Protein AF-A0ABD0WZ42-F1 (afdb_monomer_lite)

Organism: Umbra pygmaea (NCBI:txid75934)

Foldseek 3Di:
DDPVLLVQLLVVCVVCLVVCLVPDALLQLVVQQPLADPVLNVVLVVCCVPPNSSRSSVSVSVSLSVDDCSLVSSLVSCVVVVNPVVSVVSVVSSCVVVVVVVVVVVVPD

pLDDT: mean 88.35, std 13.89, range [43.38, 97.75]

Secondary structure (DSSP, 8-state):
--HHHHHHHHHHHHHTHHHHHHH--HHHHHHT-TTS-HHHHHHHHHHHHHHHHHHHHHHHHHHHTTSTTHHHHHHHHHHHTT-HHHHHHHHHHHHHHHHHHHHHHTT--

Radius of gyration: 14.77 Å; chains: 1; bounding box: 44×30×29 Å

Structure (mmCIF, N/CA/C/O backbone):
data_AF-A0ABD0WZ42-F1
#
_entry.id   AF-A0ABD0WZ42-F1
#
loop_
_atom_site.group_PDB
_atom_site.id
_atom_site.type_symbol
_atom_site.label_atom_id
_atom_site.label_alt_id
_atom_site.label_comp_id
_atom_site.label_asym_id
_atom_site.label_entity_id
_atom_site.label_seq_id
_atom_site.pdbx_PDB_ins_code
_atom_site.Cartn_x
_atom_site.Cartn_y
_atom_site.Cartn_z
_atom_site.occupancy
_atom_site.B_iso_or_equiv
_atom_site.auth_seq_id
_atom_site.auth_comp_id
_atom_site.auth_asym_id
_atom_site.auth_atom_id
_atom_site.pdbx_PDB_model_num
ATOM 1 N N . MET A 1 1 ? 15.510 -13.075 0.060 1.00 57.56 1 MET A N 1
ATOM 2 C CA . MET A 1 1 ? 14.872 -11.920 -0.616 1.00 57.56 1 MET A CA 1
ATOM 3 C C . MET A 1 1 ? 15.727 -10.682 -0.402 1.00 57.56 1 MET A C 1
ATOM 5 O O . MET A 1 1 ? 16.252 -10.511 0.692 1.00 57.56 1 MET A O 1
ATOM 9 N N . SER A 1 2 ? 15.909 -9.852 -1.429 1.00 71.19 2 SER A N 1
ATOM 10 C CA . SER A 1 2 ? 16.792 -8.680 -1.362 1.00 71.19 2 SER A CA 1
ATOM 11 C C . SER A 1 2 ? 16.195 -7.557 -0.512 1.00 71.19 2 SER A C 1
ATOM 13 O O . SER A 1 2 ? 15.079 -7.105 -0.777 1.00 71.19 2 SER A O 1
ATOM 15 N N . SER A 1 3 ? 16.939 -7.048 0.475 1.00 81.94 3 SER A N 1
ATOM 16 C CA . SER A 1 3 ? 16.565 -5.791 1.144 1.00 81.94 3 SER A CA 1
ATOM 17 C C . SER A 1 3 ? 16.554 -4.621 0.159 1.00 81.94 3 SER A C 1
ATOM 19 O O . SER A 1 3 ? 15.635 -3.812 0.175 1.00 81.94 3 SER A O 1
ATOM 21 N N . PHE A 1 4 ? 17.507 -4.601 -0.776 1.00 86.25 4 PHE A N 1
ATOM 22 C CA . PHE A 1 4 ? 17.647 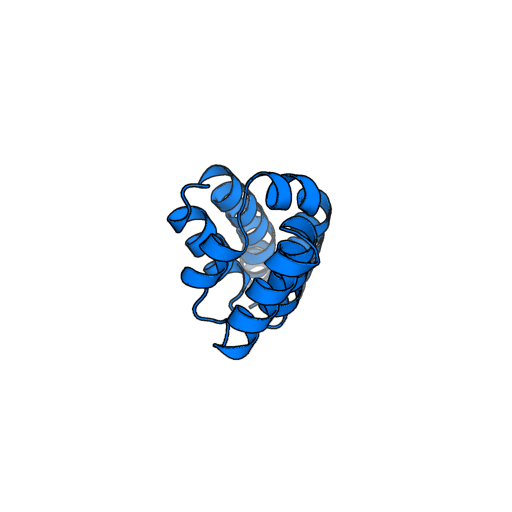-3.536 -1.762 1.00 86.25 4 PHE A CA 1
ATOM 23 C C . PHE A 1 4 ? 16.454 -3.448 -2.720 1.00 86.25 4 PHE A C 1
ATOM 25 O O . PHE A 1 4 ? 15.961 -2.352 -2.984 1.00 86.25 4 PHE A O 1
ATOM 32 N N . ALA A 1 5 ? 15.942 -4.583 -3.209 1.00 88.31 5 ALA A N 1
ATOM 33 C CA . ALA A 1 5 ? 14.757 -4.584 -4.070 1.00 88.31 5 ALA A CA 1
ATOM 34 C C . ALA A 1 5 ? 13.519 -4.032 -3.342 1.00 88.31 5 ALA A C 1
ATOM 36 O O . ALA A 1 5 ? 12.766 -3.246 -3.915 1.00 88.31 5 ALA A O 1
ATOM 37 N N . ARG A 1 6 ? 13.346 -4.374 -2.056 1.00 89.50 6 ARG A N 1
ATOM 38 C CA . ARG A 1 6 ? 12.247 -3.849 -1.229 1.00 89.50 6 ARG A CA 1
ATOM 39 C C . ARG A 1 6 ? 12.390 -2.346 -0.988 1.00 89.50 6 ARG A C 1
ATOM 41 O O . ARG A 1 6 ? 11.404 -1.626 -1.113 1.00 89.50 6 ARG A O 1
ATOM 48 N N . ASP A 1 7 ? 13.603 -1.857 -0.739 1.00 90.69 7 ASP A N 1
ATOM 49 C CA . ASP A 1 7 ? 13.865 -0.421 -0.567 1.00 90.69 7 ASP A CA 1
ATOM 50 C C . ASP A 1 7 ? 13.590 0.372 -1.853 1.00 90.69 7 ASP A C 1
ATOM 52 O O . ASP A 1 7 ? 13.071 1.492 -1.813 1.00 90.69 7 ASP A O 1
ATOM 56 N N . ARG A 1 8 ? 13.918 -0.200 -3.017 1.00 92.44 8 ARG A N 1
ATOM 57 C CA . ARG A 1 8 ? 13.608 0.403 -4.322 1.00 92.44 8 ARG A CA 1
ATOM 58 C C . ARG A 1 8 ? 12.108 0.451 -4.576 1.00 92.44 8 ARG A C 1
ATOM 60 O O . ARG A 1 8 ? 11.602 1.508 -4.952 1.00 92.44 8 ARG A O 1
ATOM 67 N N . LEU A 1 9 ? 11.400 -0.637 -4.288 1.00 92.62 9 LEU A N 1
ATOM 68 C CA . LEU A 1 9 ? 9.951 -0.698 -4.445 1.00 92.62 9 LEU A CA 1
ATOM 69 C C . LEU A 1 9 ? 9.226 0.257 -3.484 1.00 92.62 9 LEU A C 1
ATOM 71 O O . LEU A 1 9 ? 8.290 0.943 -3.886 1.00 92.62 9 LEU A O 1
ATOM 75 N N . SER A 1 10 ? 9.712 0.383 -2.246 1.00 92.12 10 SER A N 1
ATOM 76 C CA . SER A 1 10 ? 9.228 1.373 -1.275 1.00 92.12 10 SER A CA 1
ATOM 77 C C . SER A 1 10 ? 9.335 2.800 -1.820 1.00 92.12 10 SER A C 1
ATOM 79 O O . SER A 1 10 ? 8.373 3.569 -1.774 1.00 92.12 10 SER A O 1
ATOM 81 N N . LYS A 1 11 ? 10.484 3.158 -2.411 1.00 93.12 11 LYS A N 1
ATOM 82 C CA . LYS A 1 11 ? 10.679 4.473 -3.045 1.00 93.12 11 LYS A CA 1
ATOM 83 C C . LYS A 1 11 ? 9.736 4.685 -4.228 1.00 93.12 11 LYS A C 1
ATOM 85 O O . LYS A 1 11 ? 9.151 5.759 -4.337 1.00 93.12 11 LYS A O 1
ATOM 90 N N . TYR A 1 12 ? 9.567 3.676 -5.079 1.00 93.94 12 TYR A N 1
ATOM 91 C CA . TYR A 1 12 ? 8.634 3.727 -6.205 1.00 93.94 12 TYR A CA 1
ATOM 92 C C . TYR A 1 12 ? 7.190 3.986 -5.741 1.00 93.94 12 TYR A C 1
ATOM 94 O O . TYR A 1 12 ? 6.529 4.879 -6.268 1.00 93.94 12 TYR A O 1
ATOM 102 N N . LEU A 1 13 ? 6.731 3.285 -4.698 1.00 93.31 13 LEU A N 1
ATOM 103 C CA . LEU A 1 13 ? 5.398 3.487 -4.125 1.00 93.31 13 LEU A CA 1
ATOM 104 C C . LEU A 1 13 ? 5.214 4.882 -3.533 1.00 93.31 13 LEU A C 1
ATOM 106 O O . LEU A 1 13 ? 4.185 5.504 -3.769 1.00 93.31 13 LEU A O 1
ATOM 110 N N . ARG A 1 14 ? 6.211 5.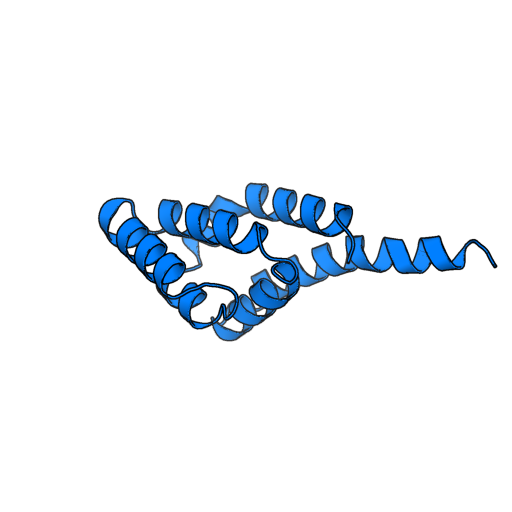410 -2.812 1.00 92.75 14 ARG A N 1
ATOM 111 C CA . ARG A 1 14 ? 6.141 6.775 -2.259 1.00 92.75 14 ARG A CA 1
ATOM 112 C C . ARG A 1 14 ? 5.959 7.831 -3.348 1.00 92.75 14 ARG A C 1
ATOM 114 O O . ARG A 1 14 ? 5.191 8.766 -3.154 1.00 92.75 14 ARG A O 1
ATOM 121 N N . LEU A 1 15 ? 6.622 7.671 -4.496 1.00 93.94 15 LEU A N 1
ATOM 122 C CA . LEU A 1 15 ? 6.475 8.581 -5.639 1.00 93.94 15 LEU A CA 1
ATOM 123 C C . LEU A 1 15 ? 5.097 8.475 -6.307 1.00 93.94 15 LEU A C 1
ATOM 125 O O . LEU A 1 15 ? 4.611 9.457 -6.860 1.00 93.94 15 LEU A O 1
ATOM 129 N N . LYS A 1 16 ? 4.463 7.300 -6.245 1.00 94.00 16 LYS A N 1
ATOM 130 C CA . LYS A 1 16 ? 3.137 7.035 -6.820 1.00 94.00 16 LYS A CA 1
ATOM 131 C C . LYS A 1 16 ? 2.000 7.065 -5.798 1.00 94.00 16 LYS A C 1
ATOM 133 O O . LYS A 1 16 ? 0.876 6.701 -6.122 1.00 94.00 16 LYS A O 1
ATOM 138 N N . LEU A 1 17 ? 2.260 7.524 -4.575 1.00 92.88 17 LEU A N 1
ATOM 139 C CA . LEU A 1 17 ? 1.311 7.416 -3.470 1.00 92.88 17 LEU A CA 1
ATOM 140 C C . LEU A 1 17 ? -0.008 8.149 -3.746 1.00 92.88 17 LEU A C 1
ATOM 142 O O . LEU A 1 17 ? -1.074 7.629 -3.427 1.00 92.88 17 LEU A O 1
ATOM 146 N N . ALA A 1 18 ? 0.050 9.327 -4.372 1.00 92.88 18 ALA A N 1
ATOM 147 C CA . ALA A 1 18 ? -1.141 10.082 -4.761 1.00 92.88 18 ALA A CA 1
ATOM 148 C C . ALA A 1 18 ? -1.995 9.326 -5.797 1.00 92.88 18 ALA A C 1
ATOM 150 O O . ALA A 1 18 ? -3.205 9.221 -5.635 1.00 92.88 18 ALA A O 1
ATOM 151 N N . ASP A 1 19 ? -1.360 8.737 -6.812 1.00 93.88 19 ASP A N 1
ATOM 152 C CA . ASP A 1 19 ? -2.035 7.919 -7.827 1.00 93.88 19 ASP A CA 1
ATOM 153 C C . ASP A 1 19 ? -2.701 6.692 -7.182 1.00 93.88 19 ASP A C 1
ATOM 155 O O . ASP A 1 19 ? -3.912 6.502 -7.291 1.00 93.88 19 ASP A O 1
ATOM 159 N N . TYR A 1 20 ? -1.941 5.940 -6.381 1.00 93.50 20 TYR A N 1
ATOM 160 C CA . TYR A 1 20 ? -2.431 4.757 -5.667 1.00 93.50 20 TYR A CA 1
ATOM 161 C C . TYR A 1 20 ? -3.606 5.097 -4.747 1.00 93.50 20 TYR A C 1
ATOM 163 O O . TYR A 1 20 ? -4.646 4.451 -4.803 1.00 93.50 20 TYR A O 1
ATOM 171 N N . SER A 1 21 ? -3.478 6.136 -3.925 1.00 93.75 21 SER A N 1
ATOM 172 C CA . SER A 1 21 ? -4.529 6.545 -2.983 1.00 93.75 21 SER A CA 1
ATOM 173 C C . SER A 1 21 ? -5.778 7.138 -3.641 1.00 93.75 21 SER A C 1
ATOM 175 O O . SER A 1 21 ? -6.835 7.150 -3.010 1.00 93.75 21 SER A O 1
ATOM 177 N N . SER A 1 22 ? -5.681 7.623 -4.882 1.00 95.00 22 SER A N 1
ATOM 178 C CA . SER A 1 22 ? -6.841 8.096 -5.647 1.00 95.00 22 SER A CA 1
ATOM 179 C C . SER A 1 22 ? -7.637 6.959 -6.291 1.00 95.00 22 SER A C 1
ATOM 181 O O . SER A 1 22 ? -8.839 7.096 -6.507 1.00 95.00 22 SER A O 1
ATOM 183 N N . ARG A 1 23 ? -6.973 5.834 -6.581 1.00 94.75 23 ARG A N 1
ATOM 184 C CA . ARG A 1 23 ? -7.547 4.700 -7.315 1.00 94.75 23 ARG A CA 1
ATOM 185 C C . ARG A 1 23 ? -7.978 3.562 -6.397 1.00 94.75 23 ARG A C 1
ATOM 187 O O . ARG A 1 23 ? -8.980 2.913 -6.663 1.00 94.75 23 ARG A O 1
ATOM 194 N N . LEU A 1 24 ? -7.240 3.348 -5.313 1.00 94.44 24 LEU A N 1
ATOM 195 C CA . LEU A 1 24 ? -7.423 2.230 -4.395 1.00 94.44 24 LEU A CA 1
ATOM 196 C C . LEU A 1 24 ? -8.248 2.643 -3.185 1.00 94.44 24 LEU A C 1
ATOM 198 O O . LEU A 1 24 ? -8.054 3.728 -2.636 1.00 94.44 24 LEU A O 1
ATOM 202 N N . LYS A 1 25 ? -9.091 1.737 -2.692 1.00 94.81 25 LYS A N 1
ATOM 203 C CA . LYS A 1 25 ? -9.7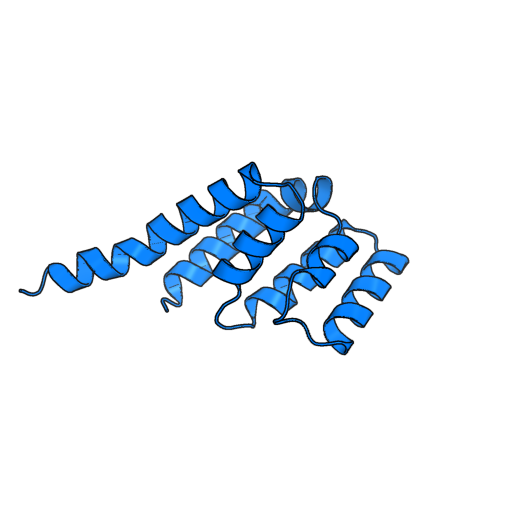21 1.873 -1.376 1.00 94.81 25 LYS A CA 1
ATOM 204 C C . LYS A 1 25 ? -8.974 1.024 -0.362 1.00 94.81 25 LYS A C 1
ATOM 206 O O . LYS A 1 25 ? -8.776 -0.172 -0.573 1.00 94.81 25 LYS A O 1
ATOM 211 N N . ALA A 1 26 ? -8.596 1.628 0.763 1.00 94.88 26 ALA A N 1
ATOM 212 C CA . ALA A 1 26 ? -7.886 0.911 1.821 1.00 94.88 26 ALA A CA 1
ATOM 213 C C . ALA A 1 26 ? -8.692 -0.296 2.333 1.00 94.88 26 ALA A C 1
ATOM 215 O O . ALA A 1 26 ? -8.123 -1.360 2.548 1.00 94.88 26 ALA A O 1
ATOM 216 N N . THR A 1 27 ? -10.015 -0.148 2.455 1.00 93.69 27 THR A N 1
ATOM 217 C CA . THR A 1 27 ? -10.936 -1.202 2.913 1.00 93.69 27 THR A CA 1
ATOM 218 C C . THR A 1 27 ? -10.976 -2.414 1.997 1.00 93.69 27 THR A C 1
ATOM 220 O O . THR A 1 27 ? -11.148 -3.524 2.484 1.00 93.69 27 THR A O 1
ATOM 223 N N . ASP A 1 28 ? -10.794 -2.214 0.695 1.00 95.00 28 ASP A N 1
ATOM 224 C CA . ASP A 1 28 ? -10.855 -3.302 -0.277 1.00 95.00 28 ASP A CA 1
ATOM 225 C C . ASP A 1 28 ? -9.526 -4.068 -0.207 1.00 95.00 28 ASP A C 1
ATOM 227 O O . ASP A 1 28 ? -9.505 -5.268 0.060 1.00 95.00 28 ASP A O 1
ATOM 231 N N . LEU A 1 29 ? -8.400 -3.347 -0.257 1.00 94.31 29 LEU A N 1
ATOM 232 C CA . LEU A 1 29 ? -7.048 -3.910 -0.144 1.00 94.31 29 LEU A CA 1
ATOM 233 C C . LEU A 1 29 ? -6.818 -4.740 1.122 1.00 94.31 29 LEU A C 1
ATOM 235 O O . LEU A 1 29 ? -6.229 -5.817 1.039 1.00 94.31 29 LEU A O 1
ATOM 239 N N . ILE A 1 30 ? -7.252 -4.268 2.298 1.00 94.25 30 ILE A N 1
ATOM 240 C CA . ILE A 1 30 ? -6.995 -4.996 3.553 1.00 94.25 30 ILE A CA 1
ATOM 241 C C . ILE A 1 30 ? -7.628 -6.391 3.572 1.00 94.25 30 ILE A C 1
ATOM 243 O O . ILE A 1 30 ? -7.135 -7.256 4.295 1.00 94.25 30 ILE A O 1
ATOM 247 N N . THR A 1 31 ? -8.679 -6.644 2.783 1.00 93.56 31 THR A N 1
ATOM 248 C CA . THR A 1 31 ? -9.318 -7.967 2.718 1.00 93.56 31 THR A CA 1
ATOM 249 C C . THR A 1 31 ? -8.439 -9.000 2.009 1.00 93.56 31 THR A C 1
ATOM 251 O O . THR A 1 31 ? -8.396 -10.149 2.452 1.00 93.56 31 THR A O 1
ATOM 254 N N . HIS A 1 32 ? -7.645 -8.561 1.028 1.00 93.25 32 HIS A N 1
ATOM 255 C CA . HIS A 1 32 ? -6.767 -9.387 0.191 1.00 93.25 32 HIS A CA 1
ATOM 256 C C . HIS A 1 32 ? -5.330 -9.522 0.724 1.00 93.25 32 HIS A C 1
ATOM 258 O O . HIS A 1 32 ? -4.497 -10.185 0.112 1.00 93.25 32 HIS A O 1
ATOM 264 N N . LEU A 1 33 ? -5.011 -8.914 1.874 1.00 92.94 33 LEU A N 1
ATOM 265 C CA . LEU A 1 33 ? -3.663 -8.919 2.452 1.00 92.94 33 LEU A CA 1
ATOM 266 C C . LEU A 1 33 ? -3.573 -9.861 3.670 1.00 92.94 33 LEU A C 1
ATOM 268 O O . LEU A 1 33 ? -3.830 -9.435 4.805 1.00 92.94 33 LEU A O 1
ATOM 272 N N . PRO A 1 34 ? -3.195 -11.144 3.490 1.00 88.19 34 PRO A N 1
ATOM 273 C CA . PRO A 1 34 ? -3.133 -12.112 4.587 1.00 88.19 34 PRO A CA 1
ATOM 274 C C . PRO A 1 34 ? -2.023 -11.812 5.606 1.00 88.19 34 PRO A C 1
ATOM 276 O O . PRO A 1 34 ? -2.069 -12.313 6.724 1.00 88.19 34 PRO A O 1
ATOM 279 N N . CYS A 1 35 ? -1.031 -10.979 5.271 1.00 87.38 35 CYS A N 1
ATOM 280 C CA . CYS A 1 35 ? 0.007 -10.559 6.219 1.00 87.38 35 CYS A CA 1
ATOM 281 C C . CYS A 1 35 ? -0.440 -9.503 7.246 1.00 87.38 35 CYS A C 1
ATOM 283 O O . CYS A 1 35 ? 0.356 -9.147 8.125 1.00 87.38 35 CYS A O 1
ATOM 285 N N . LEU A 1 36 ? -1.652 -8.956 7.111 1.00 91.69 36 LEU A N 1
ATOM 286 C CA . LEU A 1 36 ? -2.227 -8.010 8.065 1.00 91.69 36 LEU A CA 1
ATOM 287 C C . LEU A 1 36 ? -3.009 -8.760 9.141 1.00 91.69 36 LEU A C 1
ATOM 289 O O . LEU A 1 36 ? -3.898 -9.558 8.835 1.00 91.69 36 LEU A O 1
ATOM 293 N N . THR A 1 37 ? -2.691 -8.470 10.400 1.00 93.44 37 THR A N 1
ATOM 294 C CA . THR A 1 37 ? -3.429 -8.991 11.555 1.00 93.44 37 THR A CA 1
ATOM 295 C C . THR A 1 37 ? -4.816 -8.353 11.649 1.00 93.44 37 THR A C 1
ATOM 297 O O . THR A 1 37 ? -5.067 -7.315 11.040 1.00 93.44 37 THR A O 1
ATOM 300 N N . ALA A 1 38 ? -5.719 -8.937 12.443 1.00 94.38 38 ALA A N 1
ATOM 301 C CA . ALA A 1 38 ? -7.022 -8.321 12.713 1.00 94.38 38 ALA A CA 1
ATOM 302 C C . ALA A 1 38 ? -6.868 -6.892 13.270 1.00 94.38 38 ALA A C 1
ATOM 304 O O . ALA A 1 38 ? -7.494 -5.969 12.765 1.00 94.38 38 ALA A O 1
ATOM 305 N N . SER A 1 39 ? -5.931 -6.693 14.204 1.00 95.62 39 SER A N 1
ATOM 306 C CA . SER A 1 39 ? -5.636 -5.370 14.764 1.00 95.62 39 SER A CA 1
ATOM 307 C C . SER A 1 39 ? -5.141 -4.374 13.710 1.00 95.62 39 SER A C 1
ATOM 309 O O . SER A 1 39 ? -5.540 -3.216 13.753 1.00 95.62 39 SER A O 1
ATOM 311 N N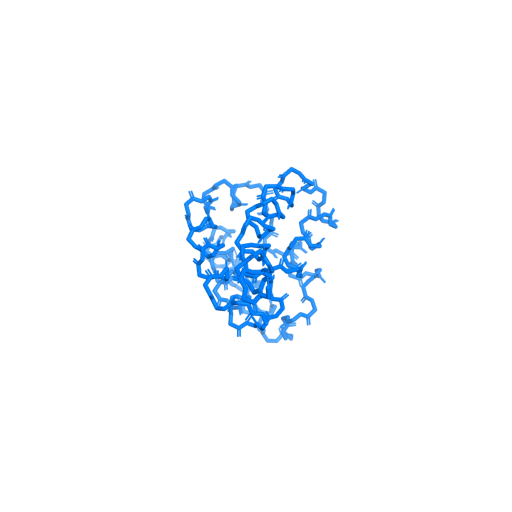 . ASP A 1 40 ? -4.301 -4.806 12.759 1.00 95.50 40 ASP A N 1
ATOM 312 C CA . ASP A 1 40 ? -3.844 -3.938 11.661 1.00 95.50 40 ASP A CA 1
ATOM 313 C C . ASP A 1 40 ? -5.042 -3.490 10.797 1.00 95.50 40 ASP A C 1
ATOM 315 O O . ASP A 1 40 ? -5.145 -2.327 10.407 1.00 95.50 40 ASP A O 1
ATOM 319 N N . ARG A 1 41 ? -5.969 -4.413 10.500 1.00 96.06 41 ARG A N 1
ATOM 320 C CA . ARG A 1 41 ? -7.168 -4.145 9.683 1.00 96.06 41 ARG A CA 1
ATOM 321 C C . ARG A 1 41 ? -8.123 -3.172 10.378 1.00 96.06 41 ARG A C 1
ATOM 323 O O . ARG A 1 41 ? -8.649 -2.270 9.721 1.00 96.06 41 ARG A O 1
ATOM 330 N N . ASP A 1 42 ? -8.302 -3.325 11.687 1.00 96.88 42 ASP A N 1
ATOM 331 C CA . ASP A 1 42 ? -9.128 -2.432 12.502 1.00 96.88 42 ASP A CA 1
ATOM 332 C C . ASP A 1 42 ? -8.519 -1.026 12.570 1.00 96.88 42 ASP A C 1
ATOM 334 O O . ASP A 1 42 ? -9.223 -0.036 12.359 1.00 96.88 42 ASP A O 1
ATOM 338 N N . GLU A 1 43 ? -7.200 -0.921 12.773 1.00 97.00 43 GLU A N 1
ATOM 339 C CA . GLU A 1 43 ? -6.491 0.364 12.800 1.00 97.00 43 GLU A CA 1
ATOM 340 C C . GLU A 1 43 ? -6.610 1.102 11.458 1.00 97.00 43 GLU A C 1
ATOM 342 O O . GLU A 1 43 ? -6.919 2.295 11.425 1.00 97.00 43 GLU A O 1
ATOM 347 N N . ILE A 1 44 ? -6.430 0.394 10.336 1.00 97.38 44 ILE A N 1
ATOM 348 C CA . ILE A 1 44 ? -6.573 0.965 8.987 1.00 97.38 44 ILE A CA 1
ATOM 349 C C . ILE A 1 44 ? -8.015 1.422 8.731 1.00 97.38 44 ILE A C 1
ATOM 351 O O . ILE A 1 44 ? -8.223 2.508 8.184 1.00 97.38 44 ILE A O 1
ATOM 355 N N . SER A 1 45 ? -9.008 0.629 9.140 1.00 96.81 45 SER A N 1
ATOM 356 C CA . SER A 1 45 ? -10.426 0.967 8.962 1.00 96.81 45 SER A CA 1
ATOM 357 C C . SER A 1 45 ? -10.804 2.208 9.772 1.00 96.81 45 SER A C 1
ATOM 359 O O . SER A 1 45 ? -11.337 3.169 9.214 1.00 96.81 45 SER A O 1
ATOM 361 N N . ALA A 1 46 ? -10.407 2.259 11.047 1.00 97.69 46 ALA A N 1
ATOM 362 C CA . ALA A 1 46 ? -10.595 3.433 11.896 1.00 97.69 46 ALA A CA 1
ATOM 363 C C . ALA A 1 46 ? -9.874 4.669 11.331 1.00 97.69 46 ALA A C 1
ATOM 365 O O . ALA A 1 46 ? -10.422 5.775 11.322 1.00 97.69 46 ALA A O 1
ATOM 366 N N . LYS A 1 47 ? -8.658 4.491 10.792 1.00 97.75 47 LYS A N 1
ATOM 367 C CA . LYS A 1 47 ? -7.909 5.571 10.138 1.00 97.75 47 LYS A CA 1
ATOM 368 C C . LYS A 1 47 ? -8.645 6.104 8.913 1.00 97.75 47 LYS A C 1
ATOM 370 O O . LYS A 1 47 ? -8.681 7.319 8.725 1.00 97.75 47 LYS A O 1
ATOM 375 N N . LYS A 1 48 ? -9.236 5.224 8.103 1.00 97.06 48 LYS A N 1
ATOM 376 C CA . LYS A 1 48 ? -10.033 5.605 6.931 1.00 97.06 48 LYS A CA 1
ATOM 377 C C . LYS A 1 48 ? -11.273 6.401 7.337 1.00 97.06 48 LYS A C 1
ATOM 379 O O . LYS A 1 48 ? -11.584 7.382 6.665 1.00 97.06 48 LYS A O 1
ATOM 384 N N . ASP A 1 49 ? -11.943 6.026 8.422 1.00 96.88 49 ASP A N 1
ATOM 385 C CA . ASP A 1 49 ? -13.159 6.712 8.873 1.00 96.88 49 ASP A CA 1
ATOM 386 C C . ASP A 1 49 ? -12.874 8.097 9.472 1.00 96.88 49 ASP A C 1
ATOM 388 O O . ASP A 1 49 ? -13.638 9.031 9.238 1.00 96.88 49 ASP A O 1
ATOM 392 N N . PHE A 1 50 ? -11.753 8.265 10.183 1.00 97.19 50 PHE A N 1
ATOM 393 C CA . PHE A 1 50 ? -11.408 9.541 10.822 1.00 97.19 50 PHE A CA 1
ATOM 394 C C . PHE A 1 50 ? -10.565 10.488 9.947 1.00 97.19 50 PHE A C 1
ATOM 396 O O . PHE A 1 50 ? -10.705 11.705 10.045 1.00 97.19 50 PHE A O 1
ATOM 403 N N . ALA A 1 51 ? -9.664 9.959 9.114 1.00 96.75 51 ALA A N 1
ATOM 404 C CA . ALA A 1 51 ? -8.674 10.745 8.363 1.00 96.75 51 ALA A CA 1
ATOM 405 C C . ALA A 1 51 ? -8.762 10.565 6.836 1.00 96.75 51 ALA A C 1
ATOM 407 O O . ALA A 1 51 ? -7.979 11.156 6.092 1.00 96.75 51 ALA A O 1
ATOM 408 N N . GLY A 1 52 ? -9.716 9.767 6.354 1.00 96.50 52 GLY A N 1
ATOM 409 C CA . GLY A 1 52 ? -9.948 9.543 4.933 1.00 96.50 52 GLY A CA 1
ATOM 410 C C . GLY A 1 52 ? -9.020 8.506 4.293 1.00 96.50 52 GLY A C 1
ATOM 411 O O . GLY A 1 52 ? -8.069 7.991 4.888 1.00 96.50 52 GLY A O 1
ATOM 412 N N . ASN A 1 53 ? -9.316 8.193 3.028 1.00 96.56 53 ASN A N 1
ATOM 413 C CA . ASN A 1 53 ? -8.680 7.094 2.301 1.00 96.56 53 ASN A CA 1
ATOM 414 C C . ASN A 1 53 ? -7.169 7.284 2.110 1.00 96.56 53 ASN A C 1
ATOM 416 O O . ASN A 1 53 ? -6.410 6.338 2.291 1.00 96.56 53 ASN A O 1
ATOM 420 N N . TYR A 1 54 ? -6.722 8.506 1.798 1.00 96.38 54 TYR A N 1
ATOM 421 C CA . TYR A 1 54 ? -5.299 8.801 1.609 1.00 96.38 54 TYR A CA 1
ATOM 422 C C . TYR A 1 54 ? -4.479 8.396 2.838 1.00 96.38 54 TYR A C 1
ATOM 424 O O . TYR A 1 54 ? -3.541 7.608 2.731 1.00 96.38 54 TYR A O 1
ATOM 432 N N . SER A 1 55 ? -4.871 8.877 4.022 1.00 97.00 55 SER A N 1
ATOM 433 C CA . SER A 1 55 ? -4.182 8.567 5.276 1.00 97.00 55 SER A CA 1
ATOM 434 C C . SER A 1 55 ? -4.232 7.082 5.632 1.00 97.00 55 SER A C 1
ATOM 436 O O . SER A 1 55 ? -3.272 6.568 6.204 1.00 97.00 55 SER A O 1
ATOM 438 N N . ALA A 1 56 ? -5.314 6.387 5.280 1.00 97.25 56 ALA A N 1
ATOM 439 C CA . ALA A 1 56 ? -5.427 4.948 5.481 1.00 97.25 56 ALA A CA 1
ATOM 440 C C . ALA A 1 56 ? -4.511 4.144 4.548 1.00 97.25 56 ALA A C 1
ATOM 442 O O . ALA A 1 56 ? -3.875 3.200 5.004 1.00 97.25 56 ALA A O 1
ATOM 443 N N . ILE A 1 57 ? -4.381 4.537 3.276 1.00 96.31 57 ILE A N 1
ATOM 444 C CA . ILE A 1 57 ? -3.442 3.915 2.329 1.00 96.31 57 ILE A CA 1
ATOM 445 C C . ILE A 1 57 ? -1.994 4.120 2.782 1.00 96.31 57 ILE A C 1
ATOM 447 O O . ILE A 1 57 ? -1.210 3.176 2.726 1.00 96.31 57 ILE A O 1
ATOM 451 N N . VAL A 1 58 ? -1.638 5.310 3.286 1.00 95.62 58 VAL A N 1
ATOM 452 C CA . VAL A 1 58 ? -0.299 5.544 3.862 1.00 95.62 58 VAL A CA 1
ATOM 453 C C . VAL A 1 58 ? -0.025 4.564 5.004 1.00 95.62 58 VAL A C 1
ATOM 455 O O . VAL A 1 58 ? 0.979 3.856 4.973 1.00 95.62 58 VAL A O 1
ATOM 458 N N . LEU A 1 59 ? -0.948 4.466 5.967 1.00 96.62 59 LEU A N 1
ATOM 459 C CA . LEU A 1 59 ? -0.813 3.554 7.104 1.00 96.62 59 LEU A CA 1
ATOM 460 C C . LEU A 1 59 ? -0.731 2.085 6.662 1.00 96.62 59 LEU A C 1
ATOM 462 O O . LEU A 1 59 ? 0.130 1.346 7.136 1.00 96.62 59 LEU A O 1
ATOM 466 N N . LEU A 1 60 ? -1.593 1.672 5.731 1.00 96.12 60 LEU A N 1
ATOM 467 C CA . LEU A 1 60 ? -1.597 0.324 5.167 1.00 96.12 60 LEU A CA 1
ATOM 468 C C . LEU A 1 60 ? -0.227 -0.015 4.584 1.00 96.12 60 LEU A C 1
ATOM 470 O O . LEU A 1 60 ? 0.341 -1.051 4.926 1.00 96.12 60 LEU A O 1
ATOM 474 N N . LEU A 1 61 ? 0.330 0.859 3.742 1.00 94.94 61 LEU A N 1
ATOM 475 C CA . LEU A 1 61 ? 1.631 0.633 3.118 1.00 94.94 61 LEU A CA 1
ATOM 476 C C . LEU A 1 61 ? 2.768 0.607 4.148 1.00 94.94 61 LEU A C 1
ATOM 478 O O . LEU A 1 61 ? 3.696 -0.187 3.986 1.00 94.94 61 LEU A O 1
ATOM 482 N N . ASP A 1 62 ? 2.706 1.424 5.199 1.00 94.12 62 ASP A N 1
ATOM 483 C CA . ASP A 1 62 ? 3.699 1.428 6.281 1.00 94.12 62 ASP A CA 1
ATOM 484 C C . ASP A 1 62 ? 3.668 0.137 7.112 1.00 94.12 62 ASP A C 1
ATOM 486 O O . ASP A 1 62 ? 4.720 -0.379 7.502 1.00 94.12 62 ASP A O 1
ATOM 490 N N . LEU A 1 63 ? 2.481 -0.415 7.381 1.00 94.25 63 LEU A N 1
ATOM 491 C CA . LEU A 1 63 ? 2.322 -1.702 8.068 1.00 94.25 63 LEU A CA 1
ATOM 492 C C . LEU A 1 63 ? 2.761 -2.867 7.176 1.00 94.25 63 LEU A C 1
ATOM 494 O O . LEU A 1 63 ? 3.500 -3.751 7.618 1.00 94.25 63 LEU A O 1
ATOM 498 N N . LEU A 1 64 ? 2.361 -2.834 5.907 1.00 93.06 64 LEU A N 1
ATOM 499 C CA . LEU A 1 64 ? 2.663 -3.853 4.911 1.00 93.06 64 LEU A CA 1
ATOM 500 C C . LEU A 1 64 ? 4.177 -3.991 4.692 1.00 93.06 64 LEU A C 1
ATOM 502 O O . LEU A 1 64 ? 4.713 -5.095 4.769 1.00 93.06 64 LEU A O 1
ATOM 506 N N . GLN A 1 65 ? 4.897 -2.875 4.540 1.00 91.88 65 GLN A N 1
ATOM 507 C CA . GLN A 1 65 ? 6.348 -2.862 4.301 1.00 91.88 65 GLN A CA 1
ATOM 508 C C . GLN A 1 65 ? 7.197 -3.428 5.454 1.00 91.88 65 GLN A C 1
ATOM 510 O O . GLN A 1 65 ? 8.371 -3.745 5.251 1.00 91.88 65 GLN A O 1
ATOM 515 N N . LYS A 1 66 ? 6.624 -3.609 6.653 1.00 90.62 66 LYS A N 1
ATOM 516 C CA . LYS A 1 66 ? 7.289 -4.275 7.790 1.00 90.62 66 LYS A CA 1
ATOM 517 C C . LYS A 1 66 ? 7.300 -5.805 7.667 1.00 90.62 66 LYS A C 1
ATOM 519 O O . LYS A 1 66 ? 7.957 -6.474 8.462 1.00 90.62 66 LYS A O 1
ATOM 524 N N . ARG A 1 67 ? 6.559 -6.384 6.716 1.00 89.00 67 ARG A N 1
ATOM 525 C CA . ARG A 1 67 ? 6.443 -7.838 6.505 1.00 89.00 67 ARG A CA 1
ATOM 526 C C . ARG A 1 67 ? 7.464 -8.315 5.463 1.00 89.00 67 ARG A C 1
ATOM 528 O O . ARG A 1 67 ? 7.897 -7.549 4.615 1.00 89.00 67 ARG A O 1
ATOM 535 N N . LEU A 1 68 ? 7.887 -9.579 5.509 1.00 84.69 68 LEU A N 1
ATOM 536 C CA . LEU A 1 68 ? 8.914 -10.098 4.583 1.00 84.69 68 LEU A CA 1
ATOM 537 C C . LEU A 1 68 ? 8.416 -10.207 3.131 1.00 84.69 68 LEU A C 1
ATOM 539 O O . LEU A 1 68 ? 9.110 -9.756 2.224 1.00 84.69 68 LEU A O 1
ATOM 543 N N . ASN A 1 69 ? 7.202 -10.728 2.938 1.00 87.31 69 ASN A N 1
ATOM 544 C CA . ASN A 1 69 ? 6.626 -11.072 1.627 1.00 87.31 69 ASN A CA 1
ATOM 545 C C . ASN A 1 69 ? 5.658 -10.000 1.099 1.00 87.31 69 ASN A C 1
ATOM 547 O O . ASN A 1 69 ? 4.716 -10.291 0.365 1.00 87.31 69 ASN A O 1
ATOM 551 N N . TRP A 1 70 ? 5.833 -8.762 1.557 1.00 91.69 70 TRP A N 1
ATOM 552 C CA . TRP A 1 70 ? 4.929 -7.663 1.246 1.00 91.69 70 TRP A CA 1
ATOM 553 C C . TRP A 1 70 ? 4.836 -7.315 -0.252 1.00 91.69 70 TRP A C 1
ATOM 555 O O . TRP A 1 70 ? 3.730 -6.987 -0.679 1.00 91.69 70 TRP A O 1
ATOM 565 N N . PRO A 1 71 ? 5.916 -7.395 -1.067 1.00 92.62 71 PRO A N 1
ATOM 566 C CA . PRO A 1 71 ? 5.838 -7.064 -2.489 1.00 92.62 71 PRO A CA 1
ATOM 567 C C . PRO A 1 71 ? 4.899 -7.999 -3.244 1.00 92.62 71 PRO A C 1
ATOM 569 O O . PRO A 1 71 ? 3.993 -7.542 -3.932 1.00 92.62 71 PRO A O 1
ATOM 572 N N . GLU A 1 72 ? 5.083 -9.308 -3.079 1.00 91.88 72 GLU A N 1
ATOM 573 C CA . GLU A 1 72 ? 4.285 -10.328 -3.752 1.00 91.88 72 GLU A CA 1
ATOM 574 C C . GLU A 1 72 ? 2.820 -10.269 -3.318 1.00 91.88 72 GLU A C 1
ATOM 576 O O . GLU A 1 72 ? 1.929 -10.334 -4.161 1.00 91.88 72 GLU A O 1
ATOM 581 N N . GLN A 1 73 ? 2.564 -10.079 -2.019 1.00 93.38 73 GLN A N 1
ATOM 582 C CA . GLN A 1 73 ? 1.196 -9.951 -1.514 1.00 93.38 73 GLN A CA 1
ATOM 583 C C . GLN A 1 73 ? 0.508 -8.676 -1.999 1.00 93.38 73 GLN A C 1
ATOM 585 O O . GLN A 1 73 ? -0.677 -8.720 -2.308 1.00 93.38 73 GLN A O 1
ATOM 590 N N . LEU A 1 74 ? 1.230 -7.553 -2.105 1.00 94.31 74 LEU A N 1
ATOM 591 C CA . LEU A 1 74 ? 0.655 -6.326 -2.652 1.00 94.31 74 LEU A CA 1
ATOM 592 C C . LEU A 1 74 ? 0.325 -6.477 -4.138 1.00 94.31 74 LEU A C 1
ATOM 594 O O . LEU A 1 74 ? -0.744 -6.052 -4.555 1.00 94.31 74 LEU A O 1
ATOM 598 N N . ILE A 1 75 ? 1.217 -7.084 -4.929 1.00 94.62 75 ILE A N 1
ATOM 599 C CA . ILE A 1 75 ? 0.967 -7.343 -6.355 1.00 94.62 75 ILE A CA 1
ATOM 600 C C . ILE A 1 75 ? -0.297 -8.191 -6.517 1.00 94.62 75 ILE A C 1
ATOM 602 O O . ILE A 1 75 ? -1.175 -7.802 -7.280 1.00 94.62 75 ILE A O 1
ATOM 606 N N . GLN A 1 76 ? -0.411 -9.294 -5.770 1.00 94.19 76 GLN A N 1
ATOM 607 C CA . GLN A 1 76 ? -1.591 -10.157 -5.837 1.00 94.19 76 GLN A CA 1
ATOM 608 C C . GLN A 1 76 ? -2.859 -9.414 -5.408 1.00 94.19 76 GLN A C 1
ATOM 610 O O . GLN A 1 76 ? -3.866 -9.464 -6.103 1.00 94.19 76 GLN A O 1
ATOM 615 N N . ALA A 1 77 ? -2.802 -8.662 -4.305 1.00 94.94 77 ALA A N 1
ATOM 616 C CA . ALA A 1 77 ? -3.950 -7.895 -3.837 1.00 94.94 77 ALA A CA 1
ATOM 617 C C . ALA A 1 77 ? -4.413 -6.860 -4.875 1.00 94.94 77 ALA A C 1
ATOM 619 O O . ALA A 1 77 ? -5.612 -6.671 -5.035 1.00 94.94 77 ALA A O 1
ATOM 620 N N . LEU A 1 78 ? -3.489 -6.215 -5.600 1.00 95.50 78 LEU A N 1
ATOM 621 C CA . LEU A 1 78 ? -3.818 -5.278 -6.682 1.00 95.50 78 LEU A CA 1
ATOM 622 C C . LEU A 1 78 ? -4.490 -5.964 -7.881 1.00 95.50 78 LEU A C 1
ATOM 624 O O . LEU A 1 78 ? -5.351 -5.353 -8.510 1.00 95.50 78 LEU A O 1
ATOM 628 N N . GLU A 1 79 ? -4.115 -7.206 -8.199 1.00 94.50 79 GLU A N 1
ATOM 629 C CA . GLU A 1 79 ? -4.798 -8.007 -9.226 1.00 94.50 79 GLU A CA 1
ATOM 630 C C . GLU A 1 79 ? -6.218 -8.372 -8.780 1.00 94.50 79 GLU A C 1
ATOM 632 O O . GLU A 1 79 ? -7.160 -8.215 -9.556 1.00 94.50 79 GLU A O 1
ATOM 637 N N . ASP A 1 80 ? -6.378 -8.778 -7.519 1.00 94.44 80 ASP A N 1
ATOM 638 C CA . ASP A 1 80 ? -7.669 -9.183 -6.960 1.00 94.44 80 ASP A CA 1
ATOM 639 C C . ASP A 1 80 ? -8.661 -8.012 -6.836 1.00 94.44 80 ASP A C 1
ATOM 641 O O . ASP A 1 80 ? -9.865 -8.215 -6.980 1.00 94.44 80 ASP A O 1
ATOM 645 N N . VAL A 1 81 ? -8.172 -6.785 -6.606 1.00 93.94 81 VAL A N 1
ATOM 646 C CA . VAL A 1 81 ? -9.004 -5.563 -6.583 1.00 93.94 81 VAL A CA 1
ATOM 647 C C . VAL A 1 81 ? -9.149 -4.894 -7.960 1.00 93.94 81 VAL A C 1
ATOM 649 O O . VAL A 1 81 ? -9.443 -3.705 -8.039 1.00 93.94 81 VAL A O 1
ATOM 652 N N . GLU A 1 82 ? -8.926 -5.640 -9.047 1.00 92.00 82 GLU A N 1
ATOM 653 C CA . GLU A 1 82 ? -9.126 -5.204 -10.440 1.00 92.00 82 GLU A CA 1
ATOM 654 C C . GLU A 1 82 ? -8.270 -3.994 -10.875 1.00 92.00 82 GLU A C 1
ATOM 656 O O . GLU A 1 82 ? -8.654 -3.202 -11.740 1.00 92.00 82 GLU A O 1
ATOM 661 N N . HIS A 1 83 ? -7.052 -3.877 -10.339 1.00 93.06 83 HIS A N 1
ATOM 662 C CA . HIS A 1 83 ? -6.055 -2.889 -10.768 1.00 93.06 83 HIS A CA 1
ATOM 663 C C . HIS A 1 83 ? -4.806 -3.543 -11.392 1.00 93.06 83 HIS A C 1
ATOM 665 O O . HIS A 1 83 ? -3.682 -3.344 -10.909 1.00 93.06 83 HIS A O 1
ATOM 671 N N . PRO A 1 84 ? -4.964 -4.305 -12.496 1.00 91.62 84 PRO A N 1
ATOM 672 C CA . PRO A 1 84 ? -3.873 -5.065 -13.103 1.00 91.62 84 PRO A CA 1
ATOM 673 C C . PRO A 1 84 ? -2.752 -4.177 -13.658 1.00 91.62 84 PRO A C 1
ATOM 675 O O . PRO A 1 84 ? -1.604 -4.602 -13.710 1.00 91.62 84 PRO A O 1
ATOM 678 N N . ASP A 1 85 ? -3.035 -2.930 -14.037 1.00 93.44 85 ASP A N 1
ATOM 679 C CA . ASP A 1 85 ? -2.018 -1.986 -14.511 1.00 93.44 85 ASP A CA 1
ATOM 680 C C . ASP A 1 85 ? -1.092 -1.509 -13.376 1.00 93.44 85 ASP A C 1
ATOM 682 O O . ASP A 1 85 ? 0.123 -1.392 -13.564 1.00 93.44 85 ASP A O 1
ATOM 686 N N . LEU A 1 86 ? -1.646 -1.284 -12.177 1.00 94.50 86 LEU A N 1
ATOM 687 C CA . LEU A 1 86 ? -0.858 -0.976 -10.982 1.00 94.50 86 LEU A CA 1
ATOM 688 C C . LEU A 1 86 ? -0.037 -2.192 -10.557 1.00 94.50 86 LEU A C 1
ATOM 690 O O . LEU A 1 86 ? 1.152 -2.044 -10.257 1.00 94.50 86 LEU A O 1
ATOM 694 N N . ALA A 1 87 ? -0.654 -3.378 -10.583 1.00 94.31 87 ALA A N 1
ATOM 695 C CA . ALA A 1 87 ? 0.013 -4.641 -10.292 1.00 94.31 87 ALA A CA 1
ATOM 696 C C . ALA A 1 87 ? 1.186 -4.894 -11.247 1.00 94.31 87 ALA A C 1
ATOM 698 O O . ALA A 1 87 ? 2.293 -5.179 -10.792 1.00 94.31 87 ALA A O 1
ATOM 699 N N . GLU A 1 88 ? 0.987 -4.712 -12.554 1.00 94.25 88 GLU A N 1
ATOM 700 C CA . GLU A 1 88 ? 2.023 -4.923 -13.566 1.00 94.25 88 GLU A CA 1
ATOM 701 C C . GLU A 1 88 ? 3.165 -3.908 -13.435 1.00 94.25 88 GLU A C 1
ATOM 703 O O . GLU A 1 88 ? 4.342 -4.274 -13.481 1.00 94.25 88 GLU A O 1
ATOM 708 N N . GLY A 1 89 ? 2.848 -2.635 -13.175 1.00 92.62 89 GLY A N 1
ATOM 709 C CA . GLY A 1 89 ? 3.864 -1.619 -12.905 1.00 92.62 89 GLY A CA 1
ATOM 710 C C . GLY A 1 89 ? 4.713 -1.954 -11.673 1.00 92.62 89 GLY A C 1
ATOM 711 O O . GLY A 1 89 ? 5.933 -1.774 -11.687 1.00 92.62 89 GLY A O 1
ATOM 712 N N . LEU A 1 90 ? 4.081 -2.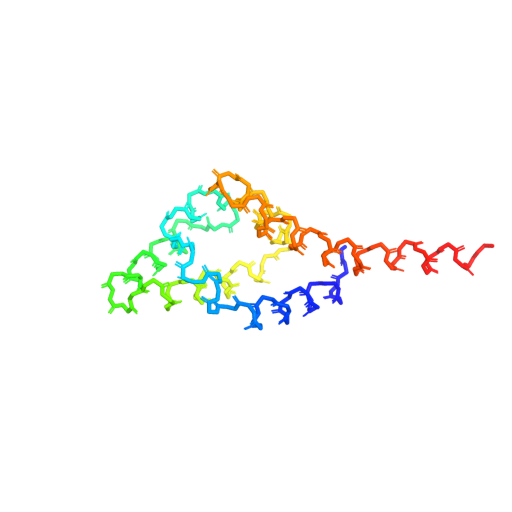465 -10.614 1.00 93.00 90 LEU A N 1
ATOM 713 C CA . LEU A 1 90 ? 4.765 -2.886 -9.394 1.00 93.00 90 LEU A CA 1
ATOM 714 C C . LEU A 1 90 ? 5.594 -4.164 -9.621 1.00 93.00 90 LEU A C 1
ATOM 716 O O . LEU A 1 90 ? 6.739 -4.237 -9.175 1.00 93.00 90 LEU A O 1
ATOM 720 N N . ARG A 1 91 ? 5.060 -5.136 -10.371 1.00 93.69 91 ARG A N 1
ATOM 721 C CA . ARG A 1 91 ? 5.724 -6.391 -10.758 1.00 93.69 91 ARG A CA 1
ATOM 722 C C . ARG A 1 91 ? 6.947 -6.147 -11.631 1.00 93.69 91 ARG A C 1
ATOM 724 O O . ARG A 1 91 ? 7.993 -6.743 -11.384 1.00 93.69 91 ARG A O 1
ATOM 731 N N . THR A 1 92 ? 6.852 -5.254 -12.612 1.00 92.62 92 THR A N 1
ATOM 732 C CA . THR A 1 92 ? 7.979 -4.869 -13.470 1.00 92.62 92 THR A CA 1
ATOM 733 C C . THR A 1 92 ? 9.115 -4.257 -12.647 1.00 92.62 92 THR A C 1
ATOM 735 O O . THR A 1 92 ? 10.271 -4.664 -12.791 1.00 92.62 92 THR A O 1
ATOM 738 N N . GLU A 1 93 ? 8.806 -3.327 -11.738 1.00 91.94 93 GLU A N 1
ATOM 739 C CA . GLU A 1 93 ? 9.816 -2.713 -10.868 1.00 91.94 93 GLU A CA 1
ATOM 740 C C . GLU A 1 93 ? 10.402 -3.735 -9.879 1.00 91.94 93 GLU A C 1
ATOM 742 O O . GLU A 1 93 ? 11.619 -3.794 -9.694 1.00 91.94 93 GLU A O 1
ATOM 747 N N . TRP A 1 94 ? 9.569 -4.603 -9.296 1.00 90.75 94 TRP A N 1
ATOM 748 C CA . TRP A 1 94 ? 10.023 -5.698 -8.437 1.00 90.75 94 TRP A CA 1
ATOM 749 C C . TRP A 1 94 ? 10.984 -6.634 -9.172 1.00 90.75 94 TRP A C 1
ATOM 751 O O . TRP A 1 94 ? 12.099 -6.868 -8.705 1.00 90.75 94 TRP A O 1
ATOM 761 N N . ASN A 1 95 ? 10.604 -7.107 -10.360 1.00 89.31 95 ASN A N 1
ATOM 762 C CA . ASN A 1 95 ? 11.420 -7.991 -11.187 1.00 89.31 95 ASN A CA 1
ATOM 763 C C . ASN A 1 95 ? 12.734 -7.335 -11.605 1.00 89.31 95 ASN A C 1
ATOM 765 O O . ASN A 1 95 ? 13.774 -7.987 -11.536 1.00 89.31 95 ASN A O 1
ATOM 769 N N . ARG A 1 96 ? 12.724 -6.046 -11.964 1.00 88.44 96 ARG A N 1
ATOM 770 C CA . ARG A 1 96 ? 13.944 -5.294 -12.286 1.00 88.44 96 ARG A CA 1
ATOM 771 C C . ARG A 1 96 ? 14.977 -5.407 -11.165 1.00 88.44 96 ARG A C 1
ATOM 773 O O . ARG A 1 96 ? 16.139 -5.689 -11.439 1.00 88.44 96 ARG A O 1
ATOM 780 N N . TRP A 1 97 ? 14.578 -5.204 -9.910 1.00 85.56 97 TRP A N 1
ATOM 781 C CA . TRP A 1 97 ? 15.521 -5.207 -8.787 1.00 85.56 97 TRP A CA 1
ATOM 782 C C . TRP A 1 97 ? 15.775 -6.592 -8.194 1.00 85.56 97 TRP A C 1
ATOM 784 O O . TRP A 1 97 ? 16.858 -6.832 -7.663 1.00 85.56 97 TRP A O 1
ATOM 794 N N . ASN A 1 98 ? 14.821 -7.514 -8.319 1.00 79.31 98 ASN A N 1
ATOM 795 C CA . ASN A 1 98 ? 14.957 -8.883 -7.832 1.00 79.31 98 ASN A CA 1
ATOM 796 C C . ASN A 1 98 ? 15.790 -9.759 -8.796 1.00 79.31 98 ASN A C 1
ATOM 798 O O . ASN A 1 98 ? 16.620 -10.546 -8.349 1.00 79.31 98 ASN A O 1
ATOM 802 N N . GLN A 1 99 ? 15.659 -9.578 -10.120 1.00 64.38 99 GLN A N 1
ATOM 803 C CA . GLN A 1 99 ? 16.446 -10.308 -11.132 1.00 64.38 99 GLN A CA 1
ATOM 804 C C . GLN A 1 99 ? 17.900 -9.826 -11.236 1.00 64.38 99 GLN A C 1
ATOM 806 O O . GLN A 1 99 ? 18.776 -10.611 -11.608 1.00 64.38 99 GLN A O 1
ATOM 811 N N . ASN A 1 100 ? 18.189 -8.573 -10.860 1.00 55.88 100 ASN A N 1
ATOM 812 C CA . ASN A 1 100 ? 19.567 -8.076 -10.793 1.00 55.88 100 ASN A CA 1
ATOM 813 C C . ASN A 1 100 ? 20.435 -8.903 -9.824 1.00 55.88 100 ASN A C 1
ATOM 815 O O . ASN A 1 100 ? 21.604 -9.132 -10.116 1.00 55.88 100 ASN A O 1
ATOM 819 N N . HIS A 1 101 ? 19.866 -9.472 -8.754 1.00 48.78 101 HIS A N 1
ATOM 820 C CA . HIS A 1 101 ? 20.604 -10.385 -7.871 1.00 48.78 101 HIS A CA 1
ATOM 821 C C . HIS A 1 101 ? 20.909 -11.756 -8.487 1.00 48.78 101 HIS A C 1
ATOM 823 O O . HIS A 1 101 ? 21.936 -12.350 -8.160 1.00 48.78 101 HIS A O 1
ATOM 829 N N . ILE A 1 102 ? 20.072 -12.261 -9.397 1.00 50.38 102 ILE A N 1
ATOM 830 C CA . ILE A 1 102 ? 20.308 -13.556 -10.057 1.00 50.38 102 ILE A CA 1
ATOM 831 C C . ILE A 1 102 ? 21.392 -13.408 -11.135 1.00 50.38 102 ILE A C 1
ATOM 833 O O . ILE A 1 102 ? 22.277 -14.254 -11.243 1.00 50.38 102 ILE A O 1
ATOM 837 N N . ARG A 1 103 ? 21.387 -12.299 -11.888 1.00 48.47 103 ARG A N 1
ATOM 838 C CA . ARG A 1 103 ? 22.421 -12.021 -12.901 1.00 48.47 103 ARG A CA 1
ATOM 839 C C . ARG A 1 103 ? 23.786 -11.671 -12.304 1.00 48.47 103 ARG A C 1
ATOM 841 O O . ARG A 1 103 ? 24.792 -12.002 -12.919 1.00 48.47 103 ARG A O 1
ATOM 848 N N . GLU A 1 104 ? 23.848 -11.033 -11.135 1.00 49.09 104 GLU A N 1
ATOM 849 C CA . GLU A 1 104 ? 25.124 -10.773 -10.445 1.00 49.09 104 GLU A CA 1
ATOM 850 C C . GLU A 1 104 ? 25.704 -12.033 -9.786 1.00 49.09 104 GLU A C 1
ATOM 852 O O . GLU A 1 104 ? 26.916 -12.225 -9.821 1.00 49.09 104 GLU A O 1
ATOM 857 N N . SER A 1 105 ? 24.859 -12.941 -9.286 1.00 45.84 105 SER A N 1
ATOM 858 C CA . SER A 1 105 ? 25.307 -14.227 -8.721 1.00 45.84 105 SER A CA 1
ATOM 859 C C . SER A 1 105 ? 25.858 -15.196 -9.781 1.00 45.84 105 SER A C 1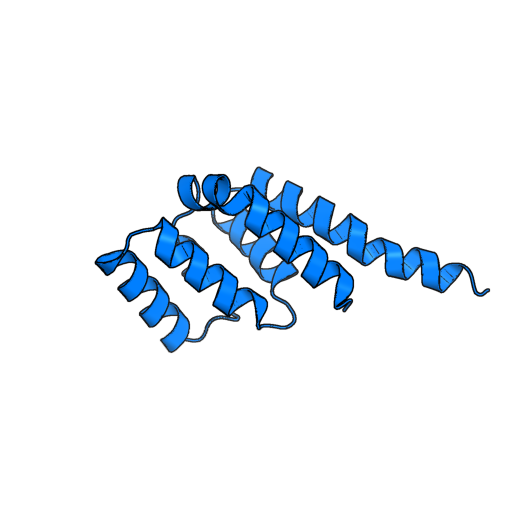
ATOM 861 O O . SER A 1 105 ? 26.686 -16.043 -9.467 1.00 45.84 105 SER A O 1
ATOM 863 N N . LEU A 1 106 ? 25.437 -15.056 -11.045 1.00 48.62 106 LEU A N 1
ATOM 864 C CA . LEU A 1 106 ? 25.915 -15.856 -12.183 1.00 48.62 106 LEU A CA 1
ATOM 865 C C . LEU A 1 106 ? 27.156 -15.272 -12.883 1.00 48.62 106 LEU A C 1
ATOM 867 O O . LEU A 1 106 ? 27.641 -15.866 -13.838 1.00 48.62 106 LEU A O 1
ATOM 871 N N . LYS A 1 107 ? 27.688 -14.128 -12.428 1.00 47.38 107 LYS A N 1
ATOM 872 C CA . LYS A 1 107 ? 28.970 -13.576 -12.914 1.00 47.38 107 LYS A CA 1
ATOM 873 C C . LYS A 1 107 ? 30.194 -14.088 -12.136 1.00 47.38 107 LYS A C 1
ATOM 875 O O . LYS A 1 107 ? 31.293 -13.591 -12.363 1.00 47.38 107 LYS A O 1
ATOM 880 N N . ILE A 1 108 ? 30.012 -15.044 -11.220 1.00 48.34 108 ILE A N 1
ATOM 881 C CA . ILE A 1 108 ? 31.084 -15.668 -10.419 1.00 48.34 108 ILE A CA 1
ATOM 882 C C . ILE A 1 108 ? 31.191 -17.179 -10.723 1.00 48.34 108 ILE A C 1
ATOM 884 O O . ILE A 1 108 ? 31.477 -17.978 -9.834 1.00 48.34 108 ILE A O 1
ATOM 888 N N . ILE A 1 109 ? 30.937 -17.592 -11.969 1.00 43.38 109 ILE A N 1
ATOM 889 C CA . ILE A 1 109 ? 31.342 -18.909 -12.490 1.00 43.38 109 ILE A CA 1
ATOM 890 C C . ILE A 1 109 ? 31.911 -18.711 -13.891 1.00 43.38 109 ILE A C 1
ATOM 892 O O . ILE A 1 109 ? 31.265 -17.974 -14.671 1.00 43.38 109 ILE A O 1
#

InterPro domains:
  IPR011029 Death-like domain superfamily [G3DSA:1.10.533.10] (1-96)
  IPR031964 Caspase recruitment domain [PF16739] (11-91)

Sequence (109 aa):
MSSFARDRLSKYLRLKLADYSSRLKATDLITHLPCLTASDRDEISAKKDFAGNYSAIVLLLDLLQKRLNWPEQLIQALEDVEHPDLAEGLRTEWNRWNQNHIRESLKII